Protein AF-A0A374UKN2-F1 (afdb_monomer)

Secondary structure (DSSP, 8-state):
---HHHHHHHHHHHHHH---HHHHHHHTT--HHHHHHHHHTTTTT-------------------

Structure (mmCIF, N/CA/C/O backbone):
data_AF-A0A374UKN2-F1
#
_entry.id   AF-A0A374UKN2-F1
#
loop_
_atom_site.group_PDB
_atom_site.id
_atom_site.type_symbol
_atom_site.label_atom_id
_atom_site.label_alt_id
_atom_site.label_comp_id
_atom_site.label_asym_id
_atom_site.label_entity_id
_atom_site.label_seq_id
_atom_site.pdbx_PDB_ins_code
_atom_site.Cartn_x
_atom_site.Cartn_y
_atom_site.Cartn_z
_atom_site.occupancy
_atom_site.B_iso_or_equiv
_atom_site.auth_seq_id
_atom_site.auth_comp_id
_atom_site.auth_asym_id
_atom_site.auth_atom_id
_atom_site.pdbx_PDB_model_num
ATOM 1 N N . MET A 1 1 ? -13.292 -6.993 5.258 1.00 75.06 1 MET A N 1
ATOM 2 C CA . MET A 1 1 ? -12.074 -7.651 4.733 1.00 75.06 1 MET A CA 1
ATOM 3 C C . MET A 1 1 ? -11.550 -6.731 3.642 1.00 75.06 1 MET A C 1
ATOM 5 O O . MET A 1 1 ? -12.392 -6.206 2.932 1.00 75.06 1 MET A O 1
ATOM 9 N N . VAL A 1 2 ? -10.245 -6.445 3.577 1.00 82.00 2 VAL A N 1
ATOM 10 C CA . VAL A 1 2 ? -9.698 -5.540 2.542 1.00 82.00 2 VAL A CA 1
ATOM 11 C C . VAL A 1 2 ? -9.831 -6.232 1.187 1.00 82.00 2 VAL A C 1
ATOM 13 O O . VAL A 1 2 ? -9.449 -7.395 1.072 1.00 82.00 2 VAL A O 1
ATOM 16 N N . THR A 1 3 ? -10.412 -5.552 0.209 1.00 89.75 3 THR A N 1
ATOM 17 C CA . THR A 1 3 ? -10.570 -6.027 -1.173 1.00 89.75 3 THR A CA 1
ATOM 18 C C . THR A 1 3 ? -9.272 -5.859 -1.968 1.00 89.75 3 THR A C 1
ATOM 20 O O . THR A 1 3 ? -8.370 -5.138 -1.549 1.00 89.75 3 THR A O 1
ATOM 23 N N . GLU A 1 4 ? -9.162 -6.491 -3.138 1.00 88.00 4 GLU A N 1
ATOM 24 C CA . GLU A 1 4 ? -7.980 -6.354 -4.008 1.00 88.00 4 GLU A CA 1
ATOM 25 C C . GLU A 1 4 ? -7.749 -4.911 -4.470 1.00 88.00 4 GLU A C 1
ATOM 27 O O . GLU A 1 4 ? -6.619 -4.430 -4.457 1.00 88.00 4 GLU A O 1
ATOM 32 N N . GLN A 1 5 ? -8.822 -4.184 -4.794 1.00 86.94 5 GLN A N 1
ATOM 33 C CA . GLN A 1 5 ? -8.755 -2.771 -5.184 1.00 86.94 5 GLN A CA 1
ATOM 34 C C . GLN A 1 5 ? -8.2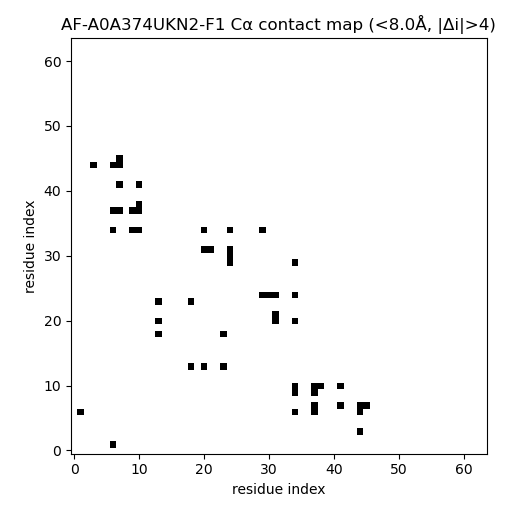33 -1.895 -4.038 1.00 86.94 5 GLN A C 1
ATOM 36 O O . GLN A 1 5 ? -7.349 -1.060 -4.233 1.00 86.94 5 GLN A O 1
ATOM 41 N N . GLU A 1 6 ? -8.732 -2.113 -2.819 1.00 89.75 6 GLU A N 1
ATOM 42 C CA . GLU A 1 6 ? -8.228 -1.429 -1.625 1.00 89.75 6 GLU A CA 1
ATOM 43 C C . GLU A 1 6 ? -6.776 -1.824 -1.314 1.00 89.75 6 GLU A C 1
ATOM 45 O O . GLU A 1 6 ? -5.986 -0.981 -0.889 1.00 89.75 6 GLU A O 1
ATOM 50 N N . GLY A 1 7 ? -6.404 -3.084 -1.562 1.00 90.44 7 GLY A N 1
ATOM 51 C CA . GLY A 1 7 ? -5.038 -3.591 -1.456 1.00 90.44 7 GLY A CA 1
ATOM 52 C C . GLY A 1 7 ? -4.074 -2.880 -2.406 1.00 90.44 7 GLY A C 1
ATOM 53 O O . GLY A 1 7 ? -3.040 -2.374 -1.968 1.00 90.44 7 GLY A O 1
ATOM 54 N N . ALA A 1 8 ? -4.444 -2.749 -3.681 1.00 89.25 8 ALA A N 1
ATOM 55 C CA . ALA A 1 8 ? -3.666 -2.019 -4.681 1.00 89.25 8 ALA A CA 1
ATOM 56 C C . ALA A 1 8 ? -3.489 -0.538 -4.304 1.00 89.25 8 ALA A C 1
ATOM 58 O O . ALA A 1 8 ? -2.377 -0.005 -4.353 1.00 89.25 8 ALA A O 1
ATOM 59 N N . LEU A 1 9 ? -4.561 0.119 -3.846 1.00 89.62 9 LEU A N 1
ATOM 60 C CA . LEU A 1 9 ? -4.500 1.502 -3.362 1.00 89.62 9 LEU A CA 1
ATOM 61 C C . LEU A 1 9 ? -3.600 1.644 -2.129 1.00 89.62 9 LEU A C 1
ATOM 63 O O . LEU A 1 9 ? -2.854 2.619 -2.025 1.00 89.62 9 LEU A O 1
ATOM 67 N N . LEU A 1 10 ? -3.633 0.680 -1.207 1.00 91.31 10 LEU A N 1
ATOM 68 C CA . LEU A 1 10 ? -2.771 0.657 -0.024 1.00 91.31 10 LEU A CA 1
ATOM 69 C C . LEU A 1 10 ? -1.293 0.545 -0.391 1.00 91.31 10 LEU A C 1
ATOM 71 O O . LEU A 1 10 ? -0.479 1.286 0.163 1.00 91.31 10 LEU A O 1
ATOM 75 N N . VAL A 1 11 ? -0.949 -0.346 -1.323 1.00 90.06 11 VAL A N 1
ATOM 76 C CA . VAL A 1 11 ? 0.426 -0.511 -1.811 1.00 90.06 11 VAL A CA 1
ATOM 77 C C . VAL A 1 11 ? 0.893 0.760 -2.511 1.00 90.06 11 VAL A C 1
ATOM 79 O O . VAL A 1 11 ? 1.956 1.277 -2.175 1.00 90.06 11 VAL A O 1
ATOM 82 N N . ARG A 1 12 ? 0.074 1.332 -3.403 1.00 89.50 12 ARG A N 1
ATOM 83 C CA . ARG A 1 12 ? 0.390 2.599 -4.078 1.00 89.50 12 ARG A CA 1
ATOM 84 C C . ARG A 1 12 ? 0.616 3.728 -3.074 1.00 89.50 12 ARG A C 1
ATOM 86 O O . ARG A 1 12 ? 1.646 4.391 -3.109 1.00 89.50 12 ARG A O 1
ATOM 93 N N . LYS A 1 13 ? -0.288 3.888 -2.104 1.00 90.06 13 LYS A N 1
ATOM 94 C CA . LYS A 1 13 ? -0.162 4.889 -1.036 1.00 90.06 13 LYS A CA 1
ATOM 95 C C . LYS A 1 13 ? 1.097 4.666 -0.199 1.00 90.06 13 LYS A C 1
ATOM 97 O O . LYS A 1 13 ? 1.744 5.637 0.180 1.00 90.06 13 LYS A O 1
ATOM 102 N N . PHE A 1 14 ? 1.466 3.421 0.097 1.00 90.88 14 PHE A N 1
ATOM 103 C CA . PHE A 1 14 ? 2.700 3.113 0.822 1.00 90.88 14 PHE A CA 1
ATOM 104 C C . PHE A 1 14 ? 3.948 3.529 0.031 1.00 90.88 14 PHE A C 1
ATOM 106 O O . PHE A 1 14 ? 4.798 4.232 0.578 1.00 90.88 14 PHE A O 1
ATOM 113 N N . THR A 1 15 ? 4.014 3.157 -1.248 1.00 87.06 15 THR A N 1
ATOM 114 C CA . THR A 1 15 ? 5.130 3.471 -2.152 1.00 87.06 15 THR A CA 1
ATOM 115 C C . THR A 1 15 ? 5.271 4.976 -2.394 1.00 87.06 15 THR A C 1
ATOM 117 O O . THR A 1 15 ? 6.371 5.515 -2.278 1.00 87.06 15 THR A O 1
ATOM 120 N N . ASP A 1 16 ? 4.160 5.675 -2.643 1.00 88.94 16 ASP A N 1
ATOM 121 C CA . ASP A 1 16 ? 4.158 7.100 -2.996 1.00 88.94 16 ASP A CA 1
ATOM 122 C C . ASP A 1 16 ? 4.393 8.010 -1.777 1.00 88.94 16 ASP A C 1
ATOM 124 O O . ASP A 1 16 ? 5.060 9.041 -1.870 1.00 88.94 16 ASP A O 1
ATOM 128 N N . SER A 1 17 ? 3.865 7.641 -0.604 1.00 85.69 17 SER A N 1
ATOM 129 C CA . SER A 1 17 ? 3.869 8.523 0.575 1.00 85.69 17 SER A CA 1
ATOM 130 C C . SER A 1 17 ? 5.200 8.582 1.331 1.00 85.69 17 SER A C 1
ATOM 132 O O . SER A 1 17 ? 5.364 9.442 2.199 1.00 85.69 17 SER A O 1
ATOM 134 N N . LYS A 1 18 ? 6.138 7.657 1.065 1.00 84.19 18 LYS A N 1
ATOM 135 C CA . LYS A 1 18 ? 7.386 7.466 1.839 1.00 84.19 18 LYS A CA 1
ATOM 136 C C . LYS A 1 18 ? 7.167 7.331 3.359 1.00 84.19 18 LYS A C 1
ATOM 138 O O . LYS A 1 18 ? 8.090 7.536 4.151 1.00 84.19 18 LYS A O 1
ATOM 143 N N . LEU A 1 19 ? 5.950 7.001 3.796 1.00 87.81 19 LEU A N 1
ATOM 144 C CA . LEU A 1 19 ? 5.625 6.827 5.208 1.00 87.81 19 LEU A CA 1
ATOM 145 C C . LEU A 1 19 ? 6.176 5.497 5.721 1.00 87.81 19 LEU A C 1
ATOM 147 O O . LEU A 1 19 ? 6.214 4.494 5.013 1.00 87.81 19 LEU A O 1
ATOM 151 N N . SER A 1 20 ? 6.527 5.445 7.007 1.00 90.88 20 SER A N 1
ATOM 152 C CA . SER A 1 20 ? 6.818 4.157 7.638 1.00 90.88 20 SER A CA 1
ATOM 153 C C . SER A 1 20 ? 5.560 3.287 7.670 1.00 90.88 20 SER A C 1
ATOM 155 O O . SER A 1 20 ? 4.457 3.777 7.934 1.00 90.88 20 SER A O 1
ATOM 157 N N . GLY A 1 21 ? 5.720 1.970 7.501 1.00 90.50 21 GLY A N 1
ATOM 158 C CA . GLY A 1 21 ? 4.586 1.038 7.526 1.00 90.50 21 GLY A CA 1
ATOM 159 C C . GLY A 1 21 ? 3.767 1.128 8.820 1.00 90.50 21 GLY A C 1
ATOM 160 O O . GLY A 1 21 ? 2.552 0.961 8.800 1.00 90.50 21 GLY A O 1
ATOM 161 N N . ARG A 1 22 ? 4.396 1.487 9.952 1.00 92.88 22 ARG A N 1
ATOM 162 C CA . ARG A 1 22 ? 3.695 1.740 11.224 1.00 92.88 22 ARG A CA 1
ATOM 163 C C . ARG A 1 22 ? 2.747 2.936 11.134 1.00 92.88 22 ARG A C 1
ATOM 165 O O . ARG A 1 22 ? 1.628 2.834 11.633 1.00 92.88 22 ARG A O 1
ATOM 172 N N . LYS A 1 23 ? 3.201 4.050 10.553 1.00 93.69 23 LYS A N 1
ATOM 173 C CA . LYS A 1 23 ? 2.400 5.271 10.418 1.00 93.69 23 LYS A CA 1
ATOM 174 C C . LYS A 1 23 ? 1.249 5.045 9.438 1.00 93.69 23 LYS A C 1
ATOM 176 O O . LYS A 1 23 ? 0.106 5.279 9.811 1.00 93.69 23 LYS A O 1
ATOM 181 N N . LEU A 1 24 ? 1.535 4.444 8.282 1.00 93.25 24 LEU A N 1
ATOM 182 C CA . LEU A 1 24 ? 0.515 4.088 7.295 1.00 93.25 24 LEU A CA 1
ATOM 183 C C . LEU A 1 24 ? -0.558 3.154 7.886 1.00 93.25 24 LEU A C 1
ATOM 185 O O . LEU A 1 24 ? -1.749 3.412 7.740 1.00 93.25 24 LEU A O 1
ATOM 189 N N . CYS A 1 25 ? -0.157 2.097 8.602 1.00 94.00 25 CYS A N 1
ATOM 190 C CA . CYS A 1 25 ? -1.109 1.175 9.231 1.00 94.00 25 CYS A CA 1
ATOM 191 C C . CYS A 1 25 ? -2.017 1.882 10.246 1.0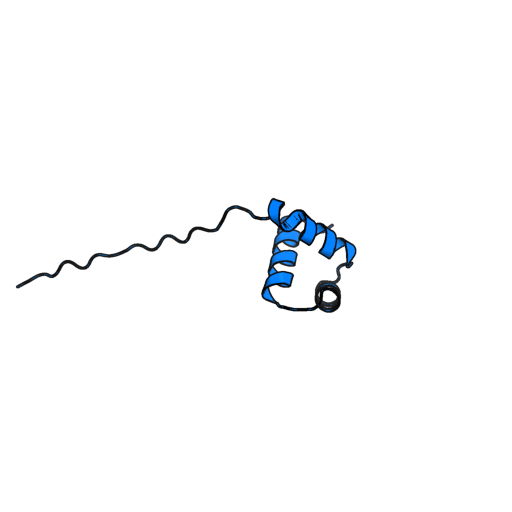0 94.00 25 CYS A C 1
ATOM 193 O O . CYS A 1 25 ? -3.213 1.613 10.285 1.00 94.00 25 CYS A O 1
ATOM 195 N N . ARG A 1 26 ? -1.459 2.803 11.046 1.00 94.12 26 ARG A N 1
ATOM 196 C CA . ARG A 1 26 ? -2.223 3.580 12.030 1.00 94.12 26 ARG A CA 1
ATOM 197 C C . ARG A 1 26 ? -3.235 4.506 11.356 1.00 94.12 26 ARG A C 1
ATOM 199 O O . ARG A 1 26 ? -4.369 4.566 11.808 1.00 94.12 26 ARG A O 1
ATOM 206 N N . GLU A 1 27 ? -2.832 5.199 10.294 1.00 93.44 27 GLU A N 1
ATOM 207 C CA . GLU A 1 27 ? -3.692 6.138 9.561 1.00 93.44 27 GLU A CA 1
ATOM 208 C C . GLU A 1 27 ? -4.829 5.442 8.807 1.00 93.44 27 GLU A C 1
ATOM 210 O O . GLU A 1 27 ? -5.918 5.992 8.710 1.00 93.44 27 GLU A O 1
ATOM 215 N N . ASN A 1 28 ? -4.595 4.229 8.298 1.00 89.62 28 ASN A N 1
ATOM 216 C CA . ASN A 1 28 ? -5.603 3.473 7.546 1.00 89.62 28 ASN A CA 1
ATOM 217 C C . ASN A 1 28 ? -6.346 2.440 8.418 1.00 89.62 28 ASN A C 1
ATOM 219 O O . ASN A 1 28 ? -7.151 1.676 7.899 1.00 89.62 28 ASN A O 1
ATOM 223 N N . GLY A 1 29 ? -6.077 2.383 9.729 1.00 93.62 29 GLY A N 1
ATOM 224 C CA . GLY A 1 29 ? -6.763 1.472 10.654 1.00 93.62 29 GLY A CA 1
ATOM 225 C C . GLY A 1 29 ? -6.518 -0.019 10.385 1.00 93.62 29 GLY A C 1
ATOM 226 O O . GLY A 1 29 ? -7.337 -0.854 10.765 1.00 93.62 29 GLY A O 1
ATOM 227 N N . ILE A 1 30 ? -5.404 -0.374 9.736 1.00 93.50 30 ILE A N 1
ATOM 228 C CA . ILE A 1 30 ? -5.096 -1.754 9.335 1.00 93.50 30 ILE A CA 1
ATOM 229 C C . ILE A 1 30 ? -3.987 -2.381 10.180 1.00 93.50 30 ILE A C 1
ATOM 231 O O . ILE A 1 30 ? -3.120 -1.709 10.745 1.00 93.50 30 ILE A O 1
ATOM 235 N N . LYS A 1 31 ? -3.972 -3.716 10.230 1.00 94.19 31 LYS A N 1
ATOM 236 C CA . LYS A 1 31 ? -2.868 -4.473 10.827 1.00 94.19 31 LYS A CA 1
ATOM 237 C C . LYS A 1 31 ? -1.652 -4.456 9.898 1.00 94.19 31 LYS A C 1
ATOM 239 O O . LYS A 1 31 ? -1.783 -4.479 8.677 1.00 94.19 31 LYS A O 1
ATOM 244 N N . ARG A 1 32 ? -0.449 -4.533 10.479 1.00 93.31 32 ARG A N 1
ATOM 245 C CA . ARG A 1 32 ? 0.798 -4.655 9.697 1.00 93.31 32 ARG A CA 1
ATOM 246 C C . ARG A 1 32 ? 0.843 -5.911 8.830 1.00 93.31 32 ARG A C 1
ATOM 248 O O . ARG A 1 32 ? 1.431 -5.866 7.758 1.00 93.31 32 ARG A O 1
ATOM 255 N N . SER A 1 33 ? 0.238 -7.010 9.283 1.00 95.06 33 SER A N 1
ATOM 256 C CA . SER A 1 33 ? 0.134 -8.243 8.496 1.00 95.06 33 SER A CA 1
ATOM 257 C C . SER A 1 33 ? -0.680 -8.034 7.221 1.00 95.06 33 SER A C 1
ATOM 259 O O . SER A 1 33 ? -0.299 -8.546 6.179 1.00 95.06 33 SER A O 1
ATOM 261 N N . THR A 1 34 ? -1.741 -7.224 7.281 1.00 93.50 34 THR A N 1
ATOM 262 C CA . THR A 1 34 ? -2.542 -6.848 6.110 1.00 93.50 34 THR A CA 1
ATOM 263 C C . THR A 1 34 ? -1.719 -6.033 5.119 1.00 93.50 34 THR A C 1
ATOM 265 O O . THR A 1 34 ? -1.740 -6.329 3.934 1.00 93.50 34 THR A O 1
ATOM 268 N N . LEU A 1 35 ? -0.947 -5.049 5.596 1.00 93.12 35 LEU A N 1
ATOM 269 C CA . LEU A 1 35 ? -0.058 -4.280 4.721 1.00 93.12 35 LEU A CA 1
ATOM 270 C C . LEU A 1 35 ? 1.010 -5.175 4.070 1.00 93.12 35 LEU A C 1
ATOM 272 O O . LEU A 1 35 ? 1.235 -5.073 2.872 1.00 93.12 35 LEU A O 1
ATOM 276 N N . ARG A 1 36 ? 1.642 -6.066 4.845 1.00 93.81 36 ARG A N 1
ATOM 277 C CA . ARG A 1 36 ? 2.648 -7.007 4.331 1.00 93.81 36 ARG A CA 1
ATOM 278 C C . ARG A 1 36 ? 2.078 -7.919 3.247 1.00 93.81 36 ARG A C 1
ATOM 280 O O . ARG A 1 36 ? 2.678 -8.009 2.188 1.00 93.81 36 ARG A O 1
ATOM 287 N N . TYR A 1 37 ? 0.919 -8.521 3.507 1.00 94.00 37 TYR A N 1
ATOM 288 C CA . TYR A 1 37 ? 0.234 -9.400 2.560 1.00 94.00 37 TYR A CA 1
ATOM 289 C C . TYR A 1 37 ? 0.037 -8.732 1.194 1.00 94.00 37 TYR A C 1
ATOM 291 O O . TYR A 1 37 ? 0.309 -9.338 0.165 1.00 94.00 37 TYR A O 1
ATOM 299 N N . TRP A 1 38 ? -0.387 -7.465 1.177 1.00 92.94 38 TRP A N 1
ATOM 300 C CA . TRP A 1 38 ? -0.591 -6.746 -0.080 1.00 92.94 38 TRP A CA 1
ATOM 301 C C . TRP A 1 38 ? 0.713 -6.316 -0.754 1.00 92.94 38 TRP A C 1
ATOM 303 O O . TRP A 1 38 ? 0.782 -6.337 -1.976 1.00 92.94 38 TRP A O 1
ATOM 313 N N . ILE A 1 39 ? 1.753 -5.970 0.012 1.00 90.56 39 ILE A N 1
ATOM 314 C CA . ILE A 1 39 ? 3.081 -5.659 -0.547 1.00 90.56 39 ILE A CA 1
ATOM 315 C C . ILE A 1 39 ? 3.688 -6.888 -1.233 1.00 90.56 39 ILE A C 1
ATOM 317 O O . ILE A 1 39 ? 4.251 -6.760 -2.313 1.00 90.56 39 ILE A O 1
ATOM 321 N N . GLU A 1 40 ? 3.565 -8.069 -0.626 1.00 91.44 40 GLU A N 1
ATOM 322 C CA . GLU A 1 40 ? 4.079 -9.329 -1.187 1.00 91.44 40 GLU A CA 1
ATOM 323 C C . GLU A 1 40 ? 3.363 -9.745 -2.478 1.00 91.44 40 GLU A C 1
ATOM 325 O O . GLU A 1 40 ? 3.926 -10.507 -3.250 1.00 91.44 40 GLU A O 1
ATOM 330 N N . ARG A 1 41 ? 2.152 -9.225 -2.713 1.00 88.62 41 ARG A N 1
ATOM 331 C CA . ARG A 1 41 ? 1.307 -9.494 -3.889 1.00 88.62 41 ARG A CA 1
ATOM 332 C C . ARG A 1 41 ? 1.212 -8.286 -4.824 1.00 88.62 41 ARG A C 1
ATOM 334 O O . ARG A 1 41 ? 0.290 -8.187 -5.628 1.00 88.62 41 ARG A O 1
ATOM 341 N N . ALA A 1 42 ? 2.099 -7.304 -4.664 1.00 84.88 42 ALA A N 1
ATOM 342 C CA . ALA A 1 42 ? 2.038 -6.050 -5.411 1.00 84.88 42 ALA A CA 1
ATOM 343 C C . ALA A 1 42 ? 2.208 -6.252 -6.927 1.00 84.88 42 ALA A C 1
ATOM 345 O O . ALA A 1 42 ? 1.654 -5.489 -7.714 1.00 84.88 42 ALA A O 1
ATOM 346 N N . ASP A 1 43 ? 2.961 -7.275 -7.321 1.00 79.88 43 ASP A N 1
ATOM 347 C CA . ASP A 1 43 ? 3.147 -7.732 -8.697 1.00 79.88 43 ASP A CA 1
ATOM 348 C C . ASP A 1 43 ? 1.872 -8.353 -9.283 1.00 79.88 43 ASP A C 1
ATOM 350 O O . ASP A 1 43 ? 1.509 -8.036 -10.413 1.00 79.88 43 ASP A O 1
ATOM 354 N N . GLU A 1 44 ? 1.144 -9.153 -8.502 1.00 80.56 44 GLU A N 1
ATOM 355 C CA . GLU A 1 44 ? -0.169 -9.692 -8.884 1.00 80.56 44 GLU A CA 1
ATOM 356 C C . GLU A 1 44 ? -1.233 -8.584 -9.005 1.00 80.56 44 GLU A C 1
ATOM 358 O O . GLU A 1 44 ? -2.155 -8.675 -9.813 1.00 80.56 44 GLU A O 1
ATOM 363 N N . LEU A 1 45 ? -1.094 -7.517 -8.210 1.00 72.94 45 LEU A N 1
ATOM 364 C CA . LEU A 1 45 ? -1.978 -6.348 -8.203 1.00 72.94 45 LEU A CA 1
ATOM 365 C C . LEU A 1 45 ? -1.655 -5.314 -9.287 1.00 72.94 45 LEU A C 1
ATOM 367 O O . LEU A 1 45 ? -2.419 -4.355 -9.447 1.00 72.94 45 LEU A O 1
ATOM 371 N N . ALA A 1 46 ? -0.538 -5.463 -10.004 1.00 66.19 46 ALA A N 1
ATOM 372 C CA . ALA A 1 46 ? -0.153 -4.576 -11.091 1.00 66.19 46 ALA A CA 1
ATOM 373 C C . ALA A 1 46 ? -1.077 -4.806 -12.295 1.00 66.19 46 ALA A C 1
ATOM 375 O O . ALA A 1 46 ? -0.699 -5.400 -13.304 1.00 66.19 46 ALA A O 1
ATOM 376 N N . ASN A 1 47 ? -2.314 -4.318 -12.186 1.00 60.22 47 ASN A N 1
ATOM 377 C CA . ASN A 1 47 ? -3.204 -4.174 -13.323 1.00 60.22 47 ASN A CA 1
ATOM 378 C C . ASN A 1 47 ? -2.444 -3.370 -14.382 1.00 60.22 47 ASN A C 1
ATOM 380 O O . ASN A 1 47 ? -1.844 -2.344 -14.054 1.00 60.22 47 ASN A O 1
ATOM 384 N N . GLY A 1 48 ? -2.396 -3.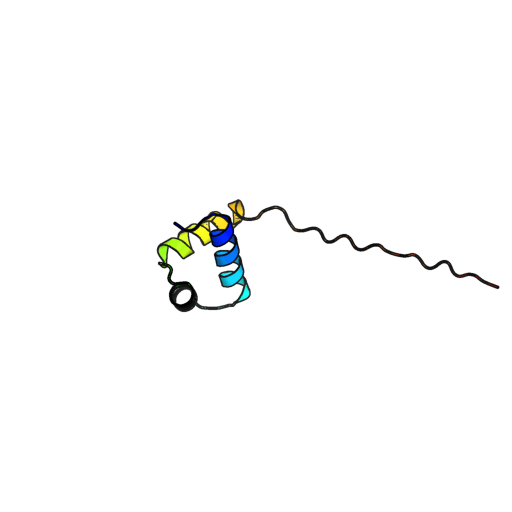915 -15.601 1.00 60.88 48 GLY A N 1
ATOM 385 C CA . GLY A 1 48 ? -1.467 -3.534 -16.663 1.00 60.88 48 GLY A CA 1
ATOM 386 C C . GLY A 1 48 ? -1.191 -2.032 -16.758 1.00 60.88 48 GLY A C 1
ATOM 387 O O . GLY A 1 48 ? -2.079 -1.204 -16.573 1.00 60.88 48 GLY A O 1
ATOM 388 N N . LYS A 1 49 ? 0.071 -1.699 -17.047 1.00 55.22 49 LYS A N 1
ATOM 389 C CA . LYS A 1 49 ? 0.599 -0.333 -17.165 1.00 55.22 49 LYS A CA 1
ATOM 390 C C . LYS A 1 49 ? -0.405 0.581 -17.883 1.00 55.22 49 LYS A C 1
ATOM 392 O O . LYS A 1 49 ? -0.729 0.340 -19.042 1.00 55.22 49 LYS A O 1
ATOM 397 N N . GLU A 1 50 ? -0.876 1.622 -17.204 1.00 56.75 50 GLU A N 1
ATOM 398 C CA . GLU A 1 50 ? -1.758 2.627 -17.799 1.00 56.75 50 GLU A CA 1
ATOM 399 C C . GLU A 1 50 ? -0.979 3.358 -18.911 1.00 56.75 50 GLU A C 1
ATOM 401 O O . GLU A 1 50 ? 0.021 4.032 -18.647 1.00 56.75 50 GLU A O 1
ATOM 406 N N . VAL A 1 51 ? -1.364 3.139 -20.172 1.00 55.97 51 VAL A N 1
ATOM 407 C CA . VAL A 1 51 ? -0.725 3.758 -21.341 1.00 55.97 51 VAL A CA 1
ATOM 408 C C . VAL A 1 51 ? -1.482 5.034 -21.678 1.00 55.97 51 VAL A C 1
ATOM 410 O O . VAL A 1 51 ? -2.630 4.993 -22.114 1.00 55.97 51 VAL A O 1
ATOM 413 N N . TYR A 1 52 ? -0.824 6.173 -21.489 1.00 61.22 52 TYR A N 1
ATOM 414 C CA . TYR A 1 52 ? -1.344 7.472 -21.897 1.00 61.22 52 TYR A CA 1
ATOM 415 C C . TYR A 1 52 ? -1.018 7.692 -23.378 1.00 61.22 52 TYR A C 1
ATOM 417 O O . T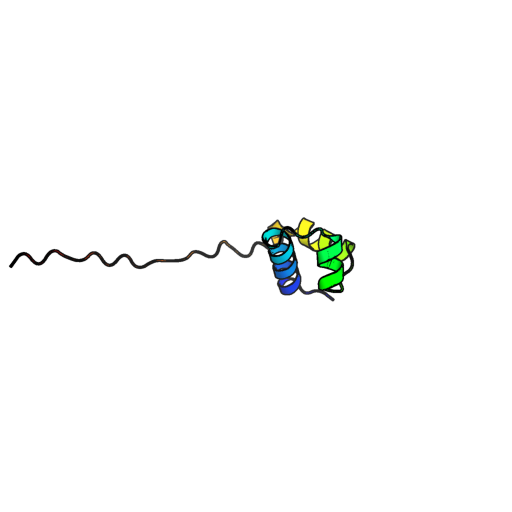YR A 1 52 ? 0.150 7.808 -23.749 1.00 61.22 52 TYR A O 1
ATOM 425 N N . PHE A 1 53 ? -2.042 7.738 -24.229 1.00 61.56 53 PHE A N 1
ATOM 426 C CA . PHE A 1 53 ? -1.895 8.139 -25.628 1.00 61.56 53 PHE A CA 1
ATOM 427 C C . PHE A 1 53 ? -1.977 9.666 -25.718 1.00 61.56 53 PHE A C 1
ATOM 429 O O . PHE A 1 53 ? -2.931 10.267 -25.227 1.00 61.56 53 PHE A O 1
ATOM 436 N N . SER A 1 54 ? -0.982 10.301 -26.334 1.00 73.88 54 SER A N 1
ATOM 437 C CA . SER A 1 54 ? -1.024 11.726 -26.673 1.00 73.88 54 SER A CA 1
ATOM 438 C C . SER A 1 54 ? -1.122 11.873 -28.185 1.00 73.88 54 SER A C 1
ATOM 440 O O . SER A 1 54 ? -0.300 11.324 -28.918 1.00 73.88 54 SER A O 1
ATOM 442 N N . GLU A 1 55 ? -2.139 12.594 -28.649 1.00 69.81 55 GLU A N 1
ATOM 443 C CA . GLU A 1 55 ? -2.322 12.912 -30.062 1.00 69.81 55 GLU A CA 1
ATOM 444 C C . GLU A 1 55 ? -1.302 13.984 -30.479 1.00 69.81 55 GLU A C 1
ATOM 446 O O . GLU A 1 55 ? -1.291 15.095 -29.948 1.00 69.81 55 GLU A O 1
ATOM 451 N N . LEU A 1 56 ? -0.402 13.637 -31.403 1.00 71.81 56 LEU A N 1
ATOM 452 C CA . LEU A 1 56 ? 0.551 14.576 -31.994 1.00 71.81 56 LEU A CA 1
ATOM 453 C C . LEU A 1 56 ? -0.104 15.255 -33.199 1.00 71.81 56 LEU A C 1
ATOM 455 O O . LEU A 1 56 ? -0.172 14.679 -34.284 1.00 71.81 56 LEU A O 1
ATOM 459 N N . VAL A 1 57 ? -0.565 16.494 -33.020 1.00 71.25 57 VAL A N 1
ATOM 460 C CA . VAL A 1 57 ? -1.040 17.331 -34.129 1.00 71.25 57 VAL A CA 1
ATOM 461 C C . VAL A 1 57 ? 0.173 17.925 -34.848 1.00 71.25 57 VAL A C 1
ATOM 463 O O . VAL A 1 57 ? 0.819 18.846 -34.349 1.00 71.25 57 VAL A O 1
ATOM 466 N N . LEU A 1 58 ? 0.502 17.389 -36.026 1.00 67.19 58 LEU A N 1
ATOM 467 C CA . LEU A 1 58 ? 1.521 17.956 -36.911 1.00 67.19 58 LEU A CA 1
ATOM 468 C C . LEU A 1 58 ? 0.937 19.189 -37.615 1.00 67.19 58 LEU A C 1
ATOM 470 O O . LEU A 1 58 ? 0.160 19.070 -38.560 1.00 67.19 58 LEU A O 1
ATOM 474 N N . GLY A 1 59 ? 1.290 20.382 -37.133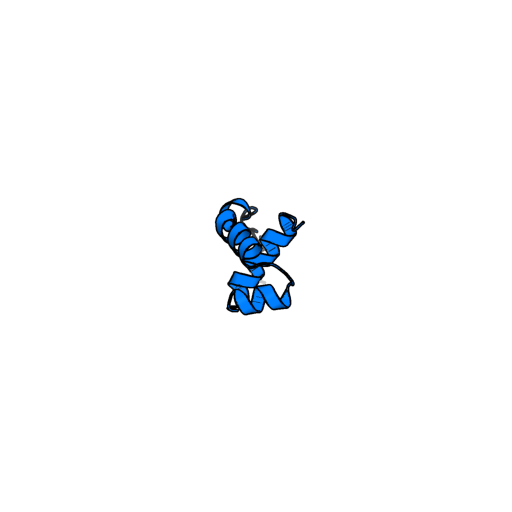 1.00 65.00 59 GLY A N 1
ATOM 475 C CA . GLY A 1 59 ? 0.947 21.643 -37.786 1.00 65.00 59 GLY A CA 1
ATOM 476 C C . GLY A 1 59 ? 1.667 21.762 -39.128 1.00 65.00 59 GLY A C 1
ATOM 477 O O . GLY A 1 59 ? 2.881 21.941 -39.166 1.00 65.00 59 GL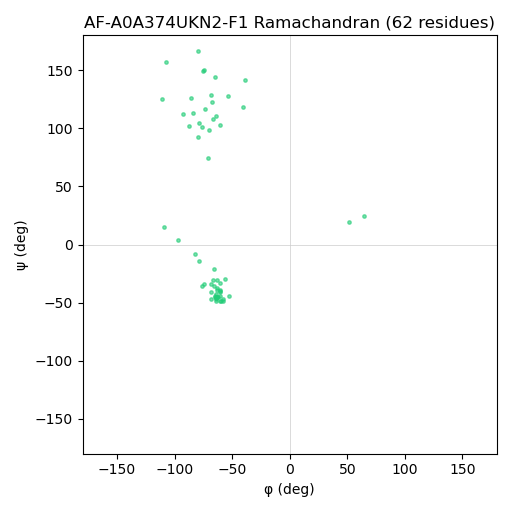Y A O 1
ATOM 478 N N . GLY A 1 60 ? 0.924 21.642 -40.228 1.00 57.47 60 GLY A N 1
ATOM 479 C CA . GLY A 1 60 ? 1.438 21.921 -41.565 1.00 57.47 60 GLY A CA 1
ATOM 480 C C . GLY A 1 60 ? 1.744 23.410 -41.717 1.00 57.47 60 GLY A C 1
ATOM 481 O O . GLY A 1 6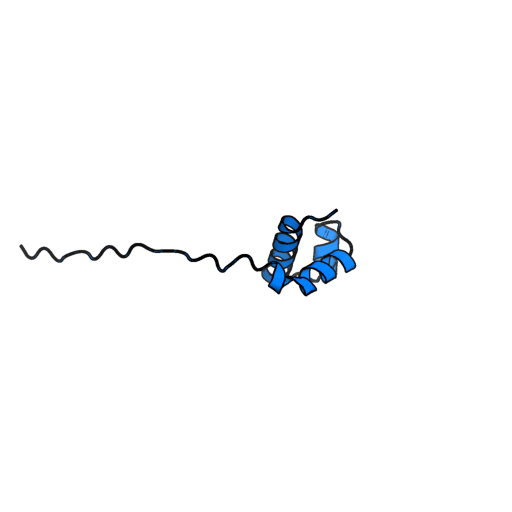0 ? 0.860 24.247 -41.540 1.00 57.47 60 GLY A O 1
ATOM 482 N N . GLU A 1 61 ? 2.994 23.737 -42.046 1.00 61.31 61 GLU A N 1
ATOM 483 C CA . GLU A 1 61 ? 3.394 25.075 -42.476 1.00 61.31 61 GLU A CA 1
ATOM 484 C C . GLU A 1 61 ? 2.628 25.442 -43.752 1.00 61.31 61 GLU A C 1
ATOM 486 O O . GLU A 1 61 ? 2.962 24.990 -44.849 1.00 61.31 61 GLU A O 1
ATOM 491 N N . ASN A 1 62 ? 1.599 26.277 -43.622 1.00 57.38 62 ASN A N 1
ATOM 492 C CA . ASN A 1 62 ? 0.992 26.919 -44.777 1.00 57.38 62 ASN A CA 1
ATOM 493 C C . ASN A 1 62 ? 1.891 28.099 -45.167 1.00 57.38 62 ASN A C 1
ATOM 495 O O . ASN A 1 62 ? 1.786 29.191 -44.609 1.00 57.38 62 ASN A O 1
ATOM 499 N N . LYS A 1 63 ? 2.830 27.852 -46.086 1.00 55.94 63 LYS A N 1
ATOM 500 C CA . LYS A 1 63 ? 3.540 28.918 -46.797 1.00 55.94 63 LYS A CA 1
ATOM 501 C C . LYS A 1 63 ? 2.546 29.579 -47.755 1.00 55.94 63 LYS A C 1
ATOM 503 O O . LYS A 1 63 ? 2.286 29.034 -48.825 1.00 55.94 63 LYS A O 1
ATOM 508 N N . CYS A 1 64 ? 1.991 30.712 -47.336 1.00 48.75 64 CYS A N 1
ATOM 509 C CA . CYS A 1 64 ? 1.444 31.725 -48.237 1.00 48.75 64 CYS A CA 1
ATOM 510 C C . CYS A 1 64 ? 2.486 32.828 -48.410 1.00 48.75 64 CYS A C 1
ATOM 512 O O . CYS A 1 64 ? 3.060 33.242 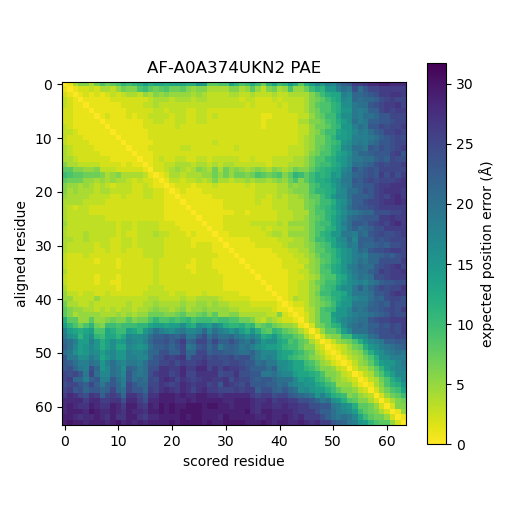-47.376 1.00 48.75 64 CYS A O 1
#

Foldseek 3Di:
DQDLVNLLVLLVCCVVVVDDLVVSCVVVVHDSVSNVVSNVCNVVSCPDDDDDDDDDDDDDPPDD

Radius of gyration: 19.86 Å; Cα contacts (8 Å, |Δi|>4): 27; chains: 1; bounding box: 20×41×60 Å

Solvent-accessible surface area (backbone atoms only — not comparable to full-atom values): 4230 Å² total; per-residue (Å²): 130,89,48,71,71,56,35,42,52,49,42,49,49,46,68,72,64,74,55,54,69,69,57,50,22,62,76,70,75,48,55,66,67,60,55,48,56,33,54,80,38,43,74,81,54,56,69,71,83,86,79,85,84,77,88,82,82,80,81,76,83,80,87,123

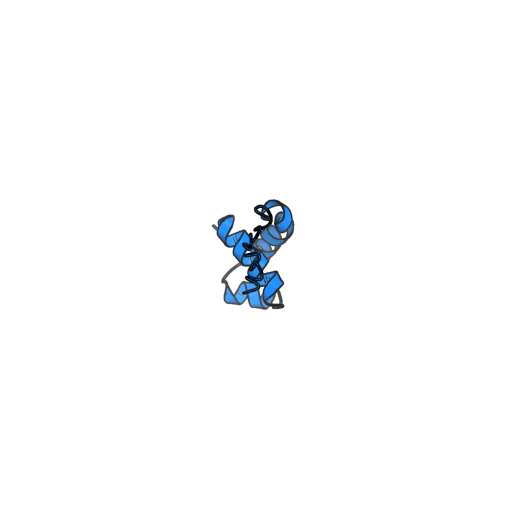Nearest PDB structures (foldseek):
  7bhy-assembly2_C-2  TM=7.180E-01  e=2.951E-01  Bacillus subtilis subsp. subtilis str. 168
  7qh5-assembly2_B  TM=6.362E-01  e=1.243E+00  Streptomyces tsukubensis NRRL18488
  4yrv-assembly1_A  TM=7.206E-01  e=3.829E+00  Nostoc sp. PCC 7120 = FACHB-418
  8fnm-assembly1_G  TM=4.815E-01  e=1.925E+00  Homo sapiens
  8fnd-assembly1_G  TM=4.792E-01  e=2.049E+00  Homo sapiens

Sequence (64 aa):
MVTEQEGALLVRKFTDSKLSGRKLCRENGIKRSTLRYWIERADELANGKEVYFSELVLGGENKC

pLDDT: mean 81.29, std 13.67, range [48.75, 95.06]

Mean predicted aligned error: 10.59 Å